Protein AF-Q6LGK5-F1 (afdb_monomer_lite)

Sequence (148 aa):
MKEAIFMAIIPTPSSMVLDALESAFTSPARNLTKSHGKKHKYVPDFLIEFDTGEFVLYEVKSDVEASSAHFKREFEAKRSAAEQLGITLELIEELHIRIKPLLKNLKLIHRYASRNNLSDTQQLMLSIVSRFGSQNVESLISKTGISK

Structure (mmCIF, N/CA/C/O backbone):
data_AF-Q6LGK5-F1
#
_entry.id   AF-Q6LGK5-F1
#
loop_
_atom_site.group_PDB
_atom_site.id
_atom_site.type_symbol
_atom_site.label_atom_id
_atom_site.label_alt_id
_atom_site.label_comp_id
_atom_site.label_asym_id
_atom_site.label_entity_id
_atom_site.label_seq_id
_atom_site.pdbx_PDB_ins_code
_atom_site.Cartn_x
_atom_site.Cartn_y
_atom_site.Cartn_z
_atom_site.occupancy
_atom_site.B_iso_or_equiv
_atom_site.auth_seq_id
_atom_site.auth_comp_id
_atom_site.auth_asym_id
_atom_site.auth_atom_id
_atom_site.pdbx_PDB_model_num
ATOM 1 N N . MET A 1 1 ? -14.526 -7.211 -9.397 1.00 58.41 1 MET A N 1
ATOM 2 C CA . MET A 1 1 ? -13.497 -6.314 -8.831 1.00 58.41 1 MET A CA 1
ATOM 3 C C . MET A 1 1 ? -12.303 -7.215 -8.566 1.00 58.41 1 MET A C 1
ATOM 5 O O . MET A 1 1 ? -12.564 -8.328 -8.134 1.00 58.41 1 MET A O 1
ATOM 9 N N . LYS A 1 2 ? -11.079 -6.838 -8.957 1.00 76.81 2 LYS A N 1
ATOM 10 C CA . LYS A 1 2 ? -9.891 -7.660 -8.668 1.00 76.81 2 LYS A CA 1
ATOM 11 C C . LYS A 1 2 ? -9.551 -7.466 -7.199 1.00 76.81 2 LYS A C 1
ATOM 13 O O . LYS A 1 2 ? -9.440 -6.317 -6.775 1.00 76.81 2 LYS A O 1
ATOM 18 N N . GLU A 1 3 ? -9.402 -8.548 -6.453 1.00 73.12 3 GLU A N 1
ATOM 19 C CA . GLU A 1 3 ? -9.080 -8.479 -5.029 1.00 73.12 3 GLU A CA 1
ATOM 20 C C . GLU A 1 3 ? -7.655 -8.977 -4.804 1.00 73.12 3 GLU A C 1
ATOM 22 O O . GLU A 1 3 ? -7.241 -10.001 -5.351 1.00 73.12 3 GLU A O 1
ATOM 27 N N . ALA A 1 4 ? -6.878 -8.234 -4.017 1.00 74.12 4 ALA A N 1
ATOM 28 C CA . ALA A 1 4 ? -5.527 -8.645 -3.662 1.00 74.12 4 ALA A CA 1
ATOM 29 C C . ALA A 1 4 ? -5.602 -9.824 -2.683 1.00 74.12 4 ALA A C 1
ATOM 31 O O . ALA A 1 4 ? -6.133 -9.685 -1.580 1.00 74.12 4 ALA A O 1
ATOM 32 N N . ILE A 1 5 ? -5.054 -10.974 -3.074 1.00 70.06 5 ILE A N 1
ATOM 33 C CA . ILE A 1 5 ? -5.032 -12.186 -2.237 1.00 70.06 5 ILE A CA 1
ATOM 34 C C . ILE A 1 5 ? -3.700 -12.355 -1.510 1.00 70.06 5 ILE A C 1
ATOM 36 O O . ILE A 1 5 ? -3.643 -12.998 -0.462 1.00 70.06 5 ILE A O 1
ATOM 40 N N . PHE A 1 6 ? -2.637 -11.733 -2.025 1.00 70.50 6 PHE A N 1
ATOM 41 C CA . PHE A 1 6 ? -1.325 -11.730 -1.401 1.00 70.50 6 PHE A CA 1
ATOM 42 C C . PHE A 1 6 ? -0.594 -10.415 -1.680 1.00 70.50 6 PHE A C 1
ATOM 44 O O . PHE A 1 6 ? -0.503 -9.966 -2.821 1.00 70.50 6 PHE A O 1
ATOM 51 N N . MET A 1 7 ? -0.059 -9.804 -0.623 1.00 70.69 7 MET A N 1
ATOM 52 C CA . MET A 1 7 ? 0.777 -8.608 -0.702 1.00 70.69 7 MET A CA 1
ATOM 53 C C . MET A 1 7 ? 2.039 -8.841 0.121 1.00 70.69 7 MET A C 1
ATOM 55 O O . MET A 1 7 ? 1.976 -8.949 1.348 1.00 70.69 7 MET A O 1
ATOM 59 N N . ALA A 1 8 ? 3.186 -8.895 -0.550 1.00 65.25 8 ALA A N 1
ATOM 60 C CA . ALA A 1 8 ? 4.482 -8.952 0.110 1.00 65.25 8 ALA A CA 1
ATOM 61 C C . ALA A 1 8 ? 5.163 -7.583 0.043 1.00 65.25 8 ALA A C 1
ATOM 63 O O . ALA A 1 8 ? 5.447 -7.077 -1.042 1.00 65.25 8 ALA A O 1
ATOM 64 N N . ILE A 1 9 ? 5.482 -7.023 1.216 1.00 58.16 9 ILE A N 1
ATOM 65 C CA . ILE A 1 9 ? 6.615 -6.102 1.359 1.00 58.16 9 ILE A CA 1
ATOM 66 C C . ILE A 1 9 ? 7.820 -7.005 1.147 1.00 58.16 9 ILE A C 1
ATOM 68 O O . ILE A 1 9 ? 8.066 -7.859 1.990 1.00 58.16 9 ILE A O 1
ATOM 72 N N . ILE A 1 10 ? 8.463 -6.966 -0.013 1.00 46.97 10 ILE A N 1
ATOM 73 C CA . ILE A 1 10 ? 9.380 -8.038 -0.416 1.00 46.97 10 ILE A CA 1
ATOM 74 C C . ILE A 1 10 ? 10.672 -7.963 0.416 1.00 46.97 10 ILE A C 1
ATOM 76 O O . ILE A 1 10 ? 11.351 -6.938 0.382 1.00 46.97 10 ILE A O 1
ATOM 80 N N . PRO A 1 11 ? 11.110 -9.079 1.040 1.00 39.03 11 PRO A N 1
ATOM 81 C CA . PRO A 1 11 ? 12.533 -9.401 1.000 1.00 39.03 11 PRO A CA 1
ATOM 82 C C . PRO A 1 11 ? 12.826 -10.606 0.101 1.00 39.03 11 PRO A C 1
ATOM 84 O O . PRO A 1 11 ? 13.962 -10.734 -0.336 1.00 39.03 11 PRO A O 1
ATOM 87 N N . THR A 1 12 ? 11.844 -11.451 -0.246 1.00 41.28 12 THR A N 1
ATOM 88 C CA . THR A 1 12 ? 12.044 -12.596 -1.162 1.00 41.28 12 THR A CA 1
ATOM 89 C C . THR A 1 12 ? 10.723 -13.124 -1.759 1.00 41.28 12 THR A C 1
ATOM 91 O O . THR A 1 12 ? 9.915 -13.675 -1.011 1.00 41.28 12 THR A O 1
ATOM 94 N N . PRO A 1 13 ? 10.504 -13.023 -3.086 1.00 49.50 13 PRO A N 1
ATOM 95 C CA . PRO A 1 13 ? 9.512 -13.794 -3.844 1.00 49.50 13 PRO A CA 1
ATOM 96 C C . PRO A 1 13 ? 9.983 -15.245 -4.075 1.00 49.50 13 PRO A C 1
ATOM 98 O O . PRO A 1 13 ? 11.150 -15.565 -3.845 1.00 49.50 13 PRO A O 1
ATOM 101 N N . SER A 1 14 ? 9.097 -16.112 -4.584 1.00 55.03 14 SER A N 1
ATOM 102 C CA . SER A 1 14 ? 9.453 -17.441 -5.122 1.00 55.03 14 SER A CA 1
ATOM 103 C C . SER A 1 14 ? 10.655 -17.355 -6.079 1.00 55.03 14 SER A C 1
ATOM 105 O O . SER A 1 14 ? 10.732 -16.421 -6.881 1.00 55.03 14 SER A O 1
ATOM 107 N N . SER A 1 15 ? 11.580 -18.325 -6.018 1.00 54.88 15 SER A N 1
ATOM 108 C CA . SER A 1 15 ? 12.850 -18.279 -6.763 1.00 54.88 15 SER A CA 1
ATOM 109 C C . SER A 1 15 ? 12.649 -18.104 -8.270 1.00 54.88 15 SER A C 1
ATOM 111 O O . SER A 1 15 ? 13.366 -17.329 -8.884 1.00 54.88 15 SER A O 1
ATOM 113 N N . MET A 1 16 ? 11.616 -18.720 -8.856 1.00 52.44 16 MET A N 1
ATOM 114 C CA . MET A 1 16 ? 11.345 -18.617 -10.297 1.00 52.44 16 MET A CA 1
ATOM 115 C C . MET A 1 16 ? 10.918 -17.207 -10.729 1.00 52.44 16 MET A C 1
ATOM 117 O O . MET A 1 16 ? 11.330 -16.732 -11.784 1.00 52.44 16 MET A O 1
ATOM 121 N N . VAL A 1 17 ? 10.110 -16.524 -9.910 1.00 58.81 17 VAL A N 1
ATOM 122 C CA . VAL A 1 17 ? 9.680 -15.143 -10.181 1.00 58.81 17 VAL A CA 1
ATOM 123 C C . VAL A 1 17 ? 10.853 -14.191 -9.967 1.00 58.81 17 VAL A C 1
ATOM 125 O O . VAL A 1 17 ? 11.060 -13.279 -10.762 1.00 58.81 17 VAL A O 1
ATOM 128 N N . LEU A 1 18 ? 11.661 -14.430 -8.932 1.00 57.94 18 LEU A N 1
ATOM 129 C CA . LEU A 1 18 ? 12.839 -13.619 -8.651 1.00 57.94 18 LEU A CA 1
ATOM 130 C C . LEU A 1 18 ? 13.889 -13.735 -9.763 1.00 57.94 18 LEU A C 1
ATOM 132 O O . LEU A 1 18 ? 14.409 -12.709 -10.183 1.00 57.94 18 LEU A O 1
ATOM 136 N N . ASP A 1 19 ? 14.141 -14.939 -10.279 1.00 61.09 19 ASP A N 1
ATOM 137 C CA . ASP A 1 19 ? 15.090 -15.181 -11.371 1.00 61.09 19 ASP A CA 1
ATOM 138 C C . ASP A 1 19 ? 14.614 -14.552 -12.689 1.00 61.09 19 ASP A C 1
ATOM 140 O O . ASP A 1 19 ? 15.408 -13.962 -13.427 1.00 61.09 19 ASP A O 1
ATOM 144 N N . ALA A 1 20 ? 13.309 -14.626 -12.977 1.00 62.81 20 ALA A N 1
ATOM 145 C CA . ALA A 1 20 ? 12.714 -14.000 -14.155 1.00 62.81 20 ALA A CA 1
ATOM 146 C C . ALA A 1 20 ? 12.804 -12.469 -14.085 1.00 62.81 20 ALA A C 1
ATOM 148 O O . ALA A 1 20 ? 13.288 -11.837 -15.028 1.00 62.81 20 ALA A O 1
ATOM 149 N N . LEU A 1 21 ? 12.410 -11.879 -12.950 1.00 62.53 21 LEU A N 1
ATOM 150 C CA . LEU A 1 21 ? 12.542 -10.443 -12.707 1.00 62.53 21 LEU A CA 1
ATOM 151 C C . LEU A 1 21 ? 14.016 -10.026 -12.790 1.00 62.53 21 LEU A C 1
ATOM 153 O O . LEU A 1 21 ? 14.360 -9.104 -13.527 1.00 62.53 21 LEU A O 1
ATOM 157 N N . GLU A 1 22 ? 14.911 -10.736 -12.105 1.00 62.88 22 GLU A N 1
ATOM 158 C CA . GLU A 1 22 ? 16.344 -10.446 -12.109 1.00 62.88 22 GLU A CA 1
ATOM 159 C C . GLU A 1 22 ? 16.919 -10.489 -13.530 1.00 62.88 22 GLU A C 1
ATOM 161 O O . GLU A 1 22 ? 17.611 -9.555 -13.934 1.00 62.88 22 GLU A O 1
ATOM 166 N N . SER A 1 23 ? 16.558 -11.486 -14.338 1.00 62.16 23 SER A N 1
ATOM 167 C CA . SER A 1 23 ? 16.962 -11.581 -15.744 1.00 62.16 23 SER A CA 1
ATOM 168 C C . SER A 1 23 ? 16.459 -10.403 -16.593 1.00 62.16 23 SER A C 1
ATOM 170 O O . SER A 1 23 ? 17.250 -9.764 -17.298 1.00 62.16 23 SER A O 1
ATOM 172 N N . ALA A 1 24 ? 15.178 -10.033 -16.490 1.00 61.12 24 ALA A N 1
ATOM 173 C CA . ALA A 1 24 ? 14.611 -8.952 -17.302 1.00 61.12 24 ALA A CA 1
ATOM 174 C C . ALA A 1 24 ? 15.173 -7.575 -16.958 1.00 61.12 24 ALA A C 1
ATOM 176 O O . ALA A 1 24 ? 15.491 -6.784 -17.852 1.00 61.12 24 ALA A O 1
ATOM 177 N N . PHE A 1 25 ? 15.388 -7.294 -15.673 1.00 60.53 25 PHE A N 1
ATOM 178 C CA . PHE A 1 25 ? 15.996 -6.031 -15.259 1.00 60.53 25 PHE A CA 1
ATOM 179 C C . PHE A 1 25 ? 17.514 -5.987 -15.519 1.00 60.53 25 PHE A C 1
ATOM 181 O O . PHE A 1 25 ? 18.113 -4.910 -15.467 1.00 60.53 25 PHE A O 1
ATOM 188 N N . THR A 1 26 ? 18.144 -7.113 -15.890 1.00 56.38 26 THR A N 1
ATOM 189 C CA . THR A 1 26 ? 19.587 -7.206 -16.175 1.00 56.38 26 THR A CA 1
ATOM 190 C C . THR A 1 26 ? 19.986 -6.729 -17.584 1.00 56.38 26 THR A C 1
ATOM 192 O O . THR A 1 26 ? 21.156 -6.388 -17.781 1.00 56.38 26 THR A O 1
ATOM 195 N N . SER A 1 27 ? 19.079 -6.612 -18.565 1.00 53.38 27 SER A N 1
ATOM 196 C CA . SER A 1 27 ? 19.464 -6.308 -19.965 1.00 53.38 27 SER A CA 1
ATOM 197 C C . SER A 1 27 ? 19.157 -4.864 -20.437 1.00 53.38 27 SER A C 1
ATOM 199 O O . SER A 1 27 ? 20.124 -4.124 -20.657 1.00 53.38 27 SER A O 1
ATOM 201 N N . PRO A 1 28 ? 17.899 -4.380 -20.552 1.00 48.38 28 PRO A N 1
ATOM 202 C CA . PRO A 1 28 ? 17.619 -3.007 -21.008 1.00 48.38 28 PRO A CA 1
ATOM 203 C C . PRO A 1 28 ? 17.662 -1.972 -19.868 1.00 48.38 28 PRO A C 1
ATOM 205 O O . PRO A 1 28 ? 18.341 -0.952 -19.989 1.00 48.38 28 PRO A O 1
ATOM 208 N N . ALA A 1 29 ? 17.022 -2.260 -18.726 1.00 49.22 29 ALA A 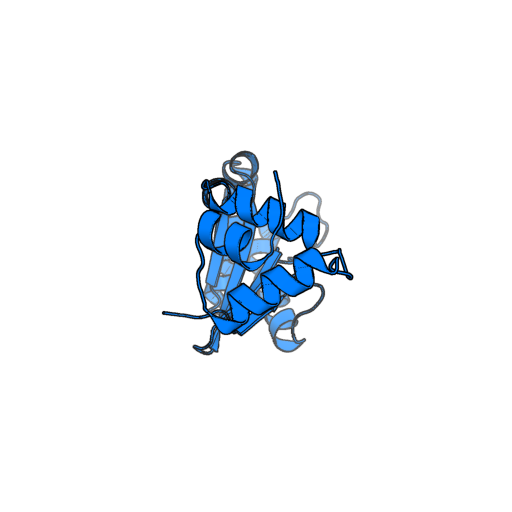N 1
ATOM 209 C CA . ALA A 1 29 ? 16.972 -1.361 -17.565 1.00 49.22 29 ALA A CA 1
ATOM 210 C C . ALA A 1 29 ? 18.357 -1.125 -16.932 1.00 49.22 29 ALA A C 1
ATOM 212 O O . ALA A 1 29 ? 18.697 0.003 -16.573 1.00 49.22 29 ALA A O 1
ATOM 213 N N . ARG A 1 30 ? 19.213 -2.160 -16.899 1.00 49.56 30 ARG A N 1
ATOM 214 C CA . ARG A 1 30 ? 20.600 -2.073 -16.408 1.00 49.56 30 ARG A CA 1
ATOM 215 C C . ARG A 1 30 ? 21.475 -1.075 -17.170 1.00 49.56 30 ARG A C 1
ATOM 217 O O . ARG A 1 30 ? 22.397 -0.508 -16.592 1.00 49.56 30 ARG A O 1
ATOM 224 N N . ASN A 1 31 ? 21.247 -0.879 -18.471 1.00 46.22 31 ASN A N 1
ATOM 225 C CA . ASN A 1 31 ? 22.050 0.070 -19.252 1.00 46.22 31 ASN A CA 1
ATOM 226 C C . ASN A 1 31 ? 21.705 1.531 -18.930 1.00 46.22 31 ASN A C 1
ATOM 228 O O . ASN A 1 31 ? 22.564 2.392 -19.113 1.00 46.22 31 ASN A O 1
ATOM 232 N N . LEU A 1 32 ? 20.507 1.791 -18.396 1.00 49.03 32 LEU A N 1
ATOM 233 C CA . LEU A 1 32 ? 20.069 3.113 -17.946 1.00 49.03 32 LEU A CA 1
ATOM 234 C C . LEU A 1 32 ? 20.390 3.373 -16.464 1.00 49.03 32 LEU A C 1
ATOM 236 O O . LEU A 1 32 ? 20.591 4.523 -16.091 1.00 49.03 32 LEU A O 1
ATOM 240 N N . THR A 1 33 ? 20.554 2.325 -15.648 1.00 45.34 33 THR A N 1
ATOM 241 C CA . THR A 1 33 ? 21.003 2.412 -14.242 1.00 45.34 33 THR A CA 1
ATOM 242 C C . THR A 1 33 ? 22.524 2.363 -14.059 1.00 45.34 33 THR A C 1
ATOM 244 O O . THR A 1 33 ? 23.006 2.174 -12.943 1.00 45.34 33 THR A O 1
ATOM 247 N N . LYS A 1 34 ? 23.327 2.563 -15.118 1.00 45.28 34 LYS A N 1
ATOM 248 C CA . LYS A 1 34 ? 24.790 2.730 -14.996 1.00 45.28 34 LYS A CA 1
ATOM 249 C C . LYS A 1 34 ? 25.152 4.097 -14.404 1.00 45.28 34 LYS A C 1
ATOM 251 O O . LYS A 1 34 ? 25.872 4.883 -15.011 1.00 45.28 34 LYS A O 1
ATOM 256 N N . SER A 1 35 ? 24.734 4.359 -13.178 1.00 42.50 35 SER A N 1
ATOM 257 C CA . SER A 1 35 ? 25.434 5.272 -12.287 1.00 42.50 35 SER A CA 1
ATOM 258 C C . SER A 1 35 ? 26.631 4.502 -11.700 1.00 42.50 35 SER A C 1
ATOM 260 O O . SER A 1 35 ? 26.491 3.567 -10.920 1.00 42.50 35 SER A O 1
ATOM 262 N N . HIS A 1 36 ? 27.847 4.841 -12.139 1.00 41.78 36 HIS A N 1
ATOM 263 C CA . HIS A 1 36 ? 29.120 4.356 -11.568 1.00 41.78 36 HIS A CA 1
ATOM 264 C C . HIS A 1 36 ? 29.496 2.861 -11.704 1.00 41.78 36 HIS A C 1
ATOM 266 O O . HIS A 1 36 ? 30.347 2.372 -10.962 1.00 41.78 36 HIS A O 1
ATOM 272 N N . GLY A 1 37 ? 28.958 2.121 -12.678 1.00 44.53 37 GLY A N 1
ATOM 273 C CA . GLY A 1 37 ? 29.514 0.807 -13.057 1.00 44.53 37 GLY A CA 1
ATOM 274 C C . GLY A 1 37 ? 29.309 -0.333 -12.046 1.00 44.53 37 GLY A C 1
ATOM 275 O O . GLY A 1 37 ? 29.903 -1.399 -12.212 1.00 44.53 37 GLY A O 1
ATOM 276 N N . LYS A 1 38 ? 28.453 -0.153 -11.031 1.00 46.81 38 LYS A N 1
ATOM 277 C CA . LYS A 1 38 ? 28.067 -1.212 -10.085 1.00 46.81 38 LYS A CA 1
ATOM 278 C C . LYS A 1 38 ? 26.727 -1.835 -10.480 1.00 46.81 38 LYS A C 1
ATOM 280 O O . LYS A 1 38 ? 25.814 -1.150 -10.929 1.00 46.81 38 LYS A O 1
ATOM 285 N N . LYS A 1 39 ? 26.626 -3.161 -10.345 1.00 54.69 39 LYS A N 1
ATOM 286 C CA . LYS A 1 39 ? 25.389 -3.916 -10.589 1.00 54.69 39 LYS A CA 1
ATOM 287 C C . LYS A 1 39 ? 24.472 -3.745 -9.374 1.00 54.69 39 LYS A C 1
ATOM 289 O O . LYS A 1 39 ? 24.851 -4.170 -8.287 1.00 54.69 39 LYS A O 1
ATOM 294 N N . HIS A 1 40 ? 23.297 -3.150 -9.554 1.00 54.75 40 HIS A N 1
ATOM 295 C CA . HIS A 1 40 ? 22.271 -3.069 -8.513 1.00 54.75 40 HIS A CA 1
ATOM 296 C C . HIS A 1 40 ? 21.123 -4.028 -8.842 1.00 54.75 40 HIS A C 1
ATOM 298 O O . HIS A 1 40 ? 20.622 -4.025 -9.966 1.00 54.75 40 HIS A O 1
ATOM 304 N N . LYS A 1 41 ? 20.729 -4.858 -7.867 1.00 66.44 41 LYS A N 1
ATOM 305 C CA . LYS A 1 41 ? 19.531 -5.702 -7.951 1.00 66.44 41 LYS A CA 1
ATOM 306 C C . LYS A 1 41 ? 18.299 -4.804 -7.852 1.00 66.44 41 LYS A C 1
ATOM 308 O O . LYS A 1 41 ? 18.230 -3.977 -6.944 1.00 66.44 41 LYS A O 1
ATOM 313 N N . TYR A 1 42 ? 17.355 -4.952 -8.779 1.00 74.62 42 TYR A N 1
ATOM 314 C CA . TYR A 1 42 ? 16.064 -4.277 -8.674 1.00 74.62 42 TYR A CA 1
ATOM 315 C C . TYR A 1 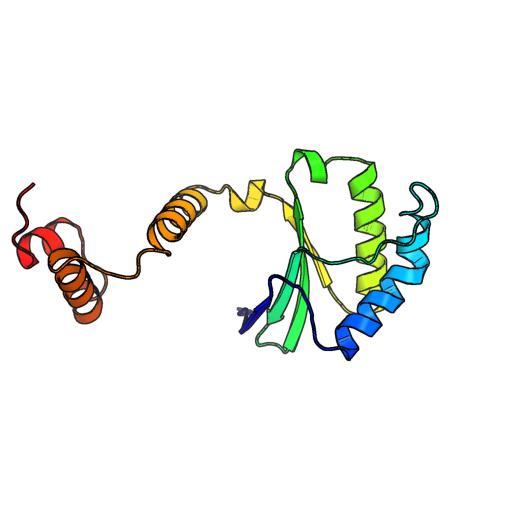42 ? 15.177 -5.014 -7.668 1.00 74.62 42 TYR A C 1
ATOM 317 O O . TYR A 1 42 ? 15.035 -6.234 -7.748 1.00 74.62 42 TYR A O 1
ATOM 325 N N . VAL A 1 43 ? 14.600 -4.268 -6.729 1.00 77.56 43 VAL A N 1
ATOM 326 C CA . VAL A 1 43 ? 13.618 -4.754 -5.758 1.00 77.56 43 VAL A CA 1
ATOM 327 C C . VAL A 1 43 ? 12.458 -3.756 -5.780 1.00 77.56 43 VAL A C 1
ATOM 329 O O . VAL A 1 43 ? 12.698 -2.593 -5.457 1.00 77.56 43 VAL A O 1
ATOM 332 N N . PRO A 1 44 ? 11.251 -4.158 -6.214 1.00 84.38 44 PRO A N 1
ATOM 333 C CA . PRO A 1 44 ? 10.074 -3.301 -6.136 1.00 84.38 44 PRO A CA 1
ATOM 334 C C . PRO A 1 44 ? 9.605 -3.178 -4.683 1.00 84.38 44 PRO A C 1
ATOM 336 O O . PRO A 1 44 ? 9.885 -4.055 -3.862 1.00 84.38 44 PRO A O 1
ATOM 339 N N . ASP A 1 45 ? 8.852 -2.122 -4.376 1.00 85.06 45 ASP A N 1
ATOM 340 C CA . ASP A 1 45 ? 8.322 -1.907 -3.024 1.00 85.06 45 ASP A CA 1
ATOM 341 C C . ASP A 1 45 ? 7.289 -2.984 -2.656 1.00 85.06 45 ASP A C 1
ATOM 343 O O . ASP A 1 45 ? 7.293 -3.500 -1.533 1.00 85.06 45 ASP A O 1
ATOM 347 N N . PHE A 1 46 ? 6.443 -3.371 -3.621 1.00 86.50 46 PHE A N 1
ATOM 348 C CA . PHE A 1 46 ? 5.468 -4.446 -3.447 1.00 86.50 46 PHE A CA 1
ATOM 349 C C . PHE A 1 46 ? 5.351 -5.343 -4.679 1.00 86.50 46 PHE A C 1
ATOM 351 O O . PHE A 1 46 ? 5.418 -4.889 -5.823 1.00 86.50 46 PHE A O 1
ATOM 358 N N . LEU A 1 47 ? 5.092 -6.622 -4.413 1.00 87.19 47 LEU A N 1
ATOM 359 C CA . LEU A 1 47 ? 4.551 -7.586 -5.367 1.00 87.19 47 LEU A CA 1
ATOM 360 C C . LEU A 1 47 ? 3.166 -7.990 -4.867 1.00 87.19 47 LEU A C 1
ATOM 362 O O . LEU A 1 47 ? 3.029 -8.434 -3.721 1.00 87.19 47 LEU A O 1
ATOM 366 N N . ILE A 1 48 ? 2.163 -7.821 -5.725 1.00 86.00 48 ILE A N 1
ATOM 367 C CA . ILE A 1 48 ? 0.775 -8.169 -5.433 1.00 86.00 48 ILE A CA 1
ATOM 368 C C . ILE A 1 48 ? 0.325 -9.267 -6.384 1.00 86.00 48 ILE A C 1
ATOM 370 O O . ILE A 1 48 ? 0.500 -9.154 -7.597 1.00 86.00 48 ILE A O 1
ATOM 374 N N . GLU A 1 49 ? -0.268 -10.307 -5.810 1.00 85.75 49 GLU A N 1
ATOM 375 C CA . GLU A 1 49 ? -1.019 -11.325 -6.536 1.00 85.75 49 GLU A CA 1
ATOM 376 C C . GLU A 1 49 ? -2.513 -11.065 -6.337 1.00 85.75 49 GLU A C 1
ATOM 378 O O . GLU A 1 49 ? -2.992 -10.906 -5.204 1.00 85.75 49 GLU A O 1
ATOM 383 N N . PHE A 1 50 ? -3.244 -11.003 -7.444 1.00 85.75 50 PHE A N 1
ATOM 384 C CA . PHE A 1 50 ? -4.696 -10.872 -7.446 1.00 85.75 50 PHE A CA 1
ATOM 385 C C . PHE A 1 50 ? -5.372 -12.240 -7.509 1.00 85.75 50 PHE A C 1
ATOM 387 O O . PHE A 1 50 ? -4.804 -13.210 -8.006 1.00 85.75 50 PHE A O 1
ATOM 394 N N . ASP A 1 51 ? -6.621 -12.307 -7.057 1.00 82.81 51 ASP A N 1
ATOM 395 C CA . ASP A 1 51 ? -7.491 -13.487 -7.165 1.00 82.81 51 ASP A CA 1
ATOM 396 C C . ASP A 1 51 ? -7.651 -14.019 -8.599 1.00 82.81 51 ASP A C 1
ATOM 398 O O . ASP A 1 51 ? -7.941 -15.197 -8.806 1.00 82.81 51 ASP A O 1
ATOM 402 N N . THR A 1 52 ? -7.408 -13.170 -9.596 1.00 85.50 52 THR A N 1
ATOM 403 C CA . THR A 1 52 ? -7.359 -13.541 -11.014 1.00 85.50 52 THR A CA 1
ATOM 404 C C . THR A 1 52 ? -6.089 -14.301 -11.421 1.00 85.50 52 THR A C 1
ATOM 406 O O . THR A 1 52 ? -5.991 -14.720 -12.572 1.00 85.50 52 THR A O 1
ATOM 409 N N . GLY A 1 53 ? -5.109 -14.460 -10.525 1.00 79.25 53 GLY A N 1
ATOM 410 C CA . GLY A 1 53 ? -3.788 -15.040 -10.806 1.00 79.25 53 GLY A CA 1
ATOM 411 C C . GLY A 1 53 ? -2.811 -14.073 -11.485 1.00 79.25 53 GLY A C 1
ATOM 412 O O . GLY A 1 53 ? -1.759 -14.486 -11.969 1.00 79.25 53 GLY A O 1
ATOM 413 N N . GLU A 1 54 ? -3.160 -12.787 -11.560 1.00 83.81 54 GLU A N 1
ATOM 414 C CA . GLU A 1 54 ? -2.286 -11.754 -12.115 1.00 83.81 54 GLU A CA 1
ATOM 415 C C . GLU A 1 54 ? -1.280 -11.263 -11.072 1.00 83.81 54 GLU A C 1
ATOM 417 O O . GLU A 1 54 ? -1.626 -11.082 -9.902 1.00 83.81 54 GLU A O 1
ATOM 422 N N . PHE A 1 55 ? -0.062 -10.963 -11.526 1.00 84.38 55 PHE A N 1
ATOM 423 C CA . PHE A 1 55 ? 0.978 -10.346 -10.710 1.00 84.38 55 PHE A CA 1
ATOM 424 C C . PHE A 1 55 ? 1.230 -8.906 -11.146 1.00 84.38 55 PHE A C 1
ATOM 426 O O . PHE A 1 55 ? 1.483 -8.638 -12.324 1.00 84.38 55 PHE A O 1
ATOM 433 N N . VAL A 1 56 ? 1.226 -7.990 -10.179 1.00 89.56 56 VAL A N 1
ATOM 434 C CA . VAL A 1 56 ? 1.555 -6.578 -10.397 1.00 89.56 56 VAL A CA 1
ATOM 435 C C . VAL A 1 56 ? 2.657 -6.151 -9.438 1.00 89.56 56 VAL A C 1
ATOM 437 O O . VAL A 1 56 ? 2.619 -6.427 -8.237 1.00 89.56 56 VAL A O 1
ATOM 440 N N . LEU A 1 57 ? 3.657 -5.472 -9.990 1.00 89.56 57 LEU A N 1
ATOM 441 C CA . LEU A 1 57 ? 4.711 -4.807 -9.243 1.00 89.56 57 LEU A CA 1
ATOM 442 C C . LEU A 1 57 ? 4.299 -3.364 -8.986 1.00 89.56 57 LEU A C 1
ATOM 444 O O . LEU A 1 57 ? 3.874 -2.666 -9.908 1.00 89.56 57 LEU A O 1
ATOM 448 N N . TYR A 1 58 ? 4.497 -2.902 -7.758 1.00 91.88 58 TYR A N 1
ATOM 449 C CA . TYR A 1 58 ? 4.254 -1.516 -7.388 1.00 91.88 58 TYR A CA 1
ATOM 450 C C . TYR A 1 58 ? 5.537 -0.848 -6.909 1.00 91.88 58 TYR A C 1
ATOM 452 O O . TYR A 1 58 ? 6.256 -1.378 -6.060 1.00 91.88 58 TYR A O 1
ATOM 460 N N . GLU A 1 59 ? 5.778 0.348 -7.434 1.00 91.06 59 GLU A N 1
ATOM 461 C CA . GLU A 1 59 ? 6.785 1.284 -6.945 1.00 91.06 59 GLU A CA 1
ATOM 462 C C . GLU A 1 59 ? 6.063 2.478 -6.317 1.00 91.06 59 GLU A C 1
ATOM 464 O O . GLU A 1 59 ? 5.212 3.098 -6.956 1.00 91.06 59 GLU A O 1
ATOM 469 N N . VAL A 1 60 ? 6.398 2.823 -5.079 1.00 91.69 60 VAL A N 1
ATOM 470 C CA . VAL A 1 60 ? 5.848 3.978 -4.372 1.00 91.69 60 VAL A CA 1
ATOM 471 C C . VAL A 1 60 ? 6.892 5.083 -4.338 1.00 91.69 60 VAL A C 1
ATOM 473 O O . VAL A 1 60 ? 8.053 4.864 -3.979 1.00 91.69 60 VAL A O 1
ATOM 476 N N . LYS A 1 61 ? 6.491 6.295 -4.724 1.00 91.31 61 LYS A N 1
ATOM 477 C CA . LYS A 1 61 ? 7.368 7.472 -4.699 1.00 91.31 61 LYS A CA 1
ATOM 478 C C . LYS A 1 61 ? 6.623 8.719 -4.264 1.00 91.31 61 LYS A C 1
ATOM 480 O O . LYS A 1 61 ? 5.427 8.868 -4.523 1.00 91.31 61 LYS A O 1
ATOM 485 N N . SER A 1 62 ? 7.347 9.644 -3.639 1.00 91.19 62 SER A N 1
ATOM 486 C CA . SER A 1 62 ? 6.844 11.006 -3.473 1.00 91.19 62 SER A CA 1
ATOM 487 C C . SER A 1 62 ? 6.659 11.682 -4.838 1.00 91.19 62 SER A C 1
ATOM 489 O O . SER A 1 62 ? 7.304 11.316 -5.823 1.00 91.19 62 SER A O 1
ATOM 491 N N . ASP A 1 63 ? 5.803 12.698 -4.900 1.00 88.06 63 ASP A N 1
ATOM 492 C CA . ASP A 1 63 ? 5.605 13.539 -6.087 1.00 88.06 63 ASP A CA 1
ATOM 493 C C . ASP A 1 63 ? 6.918 14.207 -6.535 1.00 88.06 63 ASP A C 1
ATOM 495 O O . ASP A 1 63 ? 7.230 14.286 -7.727 1.00 88.06 63 ASP A O 1
ATOM 499 N N . VAL A 1 64 ? 7.745 14.614 -5.569 1.00 89.75 64 VAL A N 1
ATOM 500 C CA . VAL A 1 64 ? 9.069 15.193 -5.820 1.00 89.75 64 VAL A CA 1
ATOM 501 C C . VAL A 1 64 ? 9.981 14.189 -6.531 1.00 89.75 64 VAL A C 1
ATOM 503 O O . VAL A 1 64 ? 10.565 14.517 -7.564 1.00 89.75 64 VAL A O 1
ATOM 506 N N . GLU A 1 65 ? 10.077 12.954 -6.037 1.00 89.31 65 GLU A N 1
ATOM 507 C CA . GLU A 1 65 ? 10.922 11.916 -6.644 1.00 89.31 65 GLU A CA 1
ATOM 508 C C . GLU A 1 65 ? 10.390 11.461 -8.007 1.00 89.31 65 GLU A C 1
ATOM 510 O O . GLU A 1 65 ? 11.161 11.383 -8.972 1.00 89.31 65 GLU A O 1
ATOM 515 N N . ALA A 1 66 ? 9.075 11.234 -8.102 1.00 90.62 66 ALA A N 1
ATOM 516 C CA . ALA A 1 66 ? 8.387 10.806 -9.318 1.00 90.62 66 ALA A CA 1
ATOM 517 C C . ALA A 1 66 ? 8.521 11.830 -10.457 1.00 90.62 66 ALA A C 1
ATOM 519 O O . ALA A 1 66 ? 8.616 11.472 -11.635 1.00 90.62 66 ALA A O 1
ATOM 520 N N . SER A 1 67 ? 8.577 13.121 -10.121 1.00 90.06 67 SER A N 1
ATOM 521 C CA . SER A 1 67 ? 8.721 14.192 -11.109 1.00 90.06 67 SER A CA 1
ATOM 522 C C . SER A 1 67 ? 10.122 14.281 -11.729 1.00 90.06 67 SER A C 1
ATOM 524 O O . SER A 1 67 ? 10.256 14.831 -12.832 1.00 90.06 67 SER A O 1
ATOM 526 N N . SER A 1 68 ? 11.146 13.716 -11.077 1.00 93.62 68 SER A N 1
ATOM 527 C CA . SER A 1 68 ? 12.542 13.858 -11.493 1.00 93.62 68 SER A CA 1
ATOM 528 C C . SER A 1 68 ? 12.834 13.167 -12.833 1.00 93.62 68 SER A C 1
ATOM 530 O O . SER A 1 68 ? 12.409 12.043 -13.106 1.00 93.62 68 SER A O 1
ATOM 532 N N . ALA A 1 69 ? 13.602 13.837 -13.700 1.00 89.69 69 ALA A N 1
ATOM 533 C CA . ALA A 1 69 ? 13.930 13.315 -15.031 1.00 89.69 69 ALA A CA 1
ATOM 534 C C . ALA A 1 69 ? 14.753 12.015 -14.975 1.00 89.69 69 ALA A C 1
ATOM 536 O O . ALA A 1 69 ? 14.604 11.150 -15.838 1.00 89.69 69 ALA A O 1
ATOM 537 N N . HIS A 1 70 ? 15.604 11.882 -13.953 1.00 85.25 70 HIS A N 1
ATOM 538 C CA . HIS A 1 70 ? 16.367 10.664 -13.698 1.00 85.25 70 HIS A CA 1
ATOM 539 C C . HIS A 1 70 ? 15.430 9.492 -13.392 1.00 85.25 70 HIS A C 1
ATOM 541 O O . HIS A 1 70 ? 15.487 8.473 -14.078 1.00 85.25 70 HIS A O 1
ATOM 547 N N . PHE A 1 71 ? 14.525 9.667 -12.421 1.00 88.44 71 PHE A N 1
ATOM 548 C CA . PHE A 1 71 ? 13.564 8.634 -12.050 1.00 88.44 71 PHE A CA 1
ATOM 549 C C . PHE A 1 71 ? 12.685 8.228 -13.231 1.00 88.44 71 PHE A C 1
ATOM 551 O O . PHE A 1 71 ? 12.573 7.042 -13.505 1.00 88.44 71 PHE A O 1
ATOM 558 N N . LYS A 1 72 ? 12.122 9.184 -13.981 1.00 90.12 72 LYS A N 1
ATOM 559 C CA . LYS A 1 72 ? 11.252 8.881 -15.132 1.00 90.12 72 LYS A CA 1
ATOM 560 C C . LYS A 1 72 ? 11.937 7.994 -16.169 1.00 90.12 72 LYS A C 1
ATOM 562 O O . LYS A 1 72 ? 11.337 7.035 -16.639 1.00 90.12 72 LYS A O 1
ATOM 567 N N . ARG A 1 73 ? 13.200 8.287 -16.505 1.00 86.00 73 ARG A N 1
ATOM 568 C CA . ARG A 1 73 ? 13.977 7.461 -17.445 1.00 86.00 73 ARG A CA 1
ATOM 569 C C . ARG A 1 73 ? 14.219 6.058 -16.904 1.00 86.00 73 ARG A C 1
ATOM 571 O O . ARG A 1 73 ? 14.078 5.090 -17.642 1.00 86.00 73 ARG A O 1
ATOM 578 N N . GLU A 1 74 ? 14.602 5.954 -15.637 1.00 83.62 74 GLU A N 1
ATOM 579 C CA . GLU A 1 74 ? 14.859 4.665 -14.999 1.00 83.62 74 GLU A CA 1
ATOM 580 C C . GLU A 1 74 ? 13.578 3.829 -14.865 1.00 83.62 74 GLU A C 1
ATOM 582 O O . GLU A 1 74 ? 13.582 2.633 -15.156 1.00 83.62 74 GLU A O 1
ATOM 587 N N . PHE A 1 75 ? 12.477 4.456 -14.455 1.00 88.69 75 PHE A N 1
ATOM 588 C CA . PHE A 1 75 ? 11.182 3.816 -14.276 1.00 88.69 75 PHE A CA 1
ATOM 589 C C . PHE A 1 75 ? 10.604 3.327 -15.605 1.00 88.69 75 PHE A C 1
ATOM 591 O O . PHE A 1 75 ? 10.148 2.191 -15.675 1.00 88.69 75 PHE A O 1
ATOM 598 N N . GLU A 1 76 ? 10.699 4.119 -16.676 1.00 88.62 76 GLU A N 1
ATOM 599 C CA . GLU A 1 76 ? 10.250 3.695 -18.008 1.00 88.62 76 GLU A CA 1
ATOM 600 C C . GLU A 1 76 ? 11.032 2.471 -18.498 1.00 88.62 76 GLU A C 1
ATOM 602 O O . GLU A 1 76 ? 10.453 1.503 -18.981 1.00 88.62 76 GLU A O 1
ATOM 607 N N . ALA A 1 77 ? 12.348 2.454 -18.274 1.00 82.88 77 ALA A N 1
ATOM 608 C CA . ALA A 1 77 ? 13.183 1.306 -18.605 1.00 82.88 77 ALA A CA 1
ATOM 609 C C . ALA A 1 77 ? 12.770 0.035 -17.854 1.00 82.88 77 ALA A C 1
ATOM 611 O O . ALA A 1 77 ? 12.755 -1.058 -18.423 1.00 82.88 77 ALA A O 1
ATOM 612 N N . LYS A 1 78 ? 12.452 0.182 -16.562 1.00 84.25 78 LYS A N 1
ATOM 613 C CA . LYS A 1 78 ? 11.944 -0.908 -15.727 1.00 84.25 78 LYS A CA 1
ATOM 614 C C . LYS A 1 78 ? 10.576 -1.371 -16.228 1.00 84.25 78 LYS A C 1
ATOM 616 O O . LYS A 1 78 ? 10.362 -2.569 -16.376 1.00 84.25 78 LYS A O 1
ATOM 621 N N . ARG A 1 79 ? 9.679 -0.443 -16.559 1.00 89.69 79 ARG A N 1
ATOM 622 C CA . ARG A 1 79 ? 8.350 -0.759 -17.086 1.00 89.69 79 ARG A CA 1
ATOM 623 C C . ARG A 1 79 ? 8.435 -1.530 -18.403 1.00 89.69 79 ARG A C 1
ATOM 625 O O . ARG A 1 79 ? 7.813 -2.582 -18.495 1.00 89.69 79 ARG A O 1
ATOM 632 N N . SER A 1 80 ? 9.258 -1.096 -19.361 1.00 84.38 80 SER A N 1
ATOM 633 C CA . SER A 1 80 ? 9.463 -1.846 -20.611 1.00 84.38 80 SER A CA 1
ATOM 634 C C . SER A 1 80 ? 10.028 -3.250 -20.369 1.00 84.38 80 SER A C 1
ATOM 636 O O . SER A 1 80 ? 9.653 -4.193 -21.058 1.00 84.38 80 SER A O 1
ATOM 638 N N . ALA A 1 81 ? 10.929 -3.414 -19.395 1.00 80.56 81 ALA A N 1
ATOM 639 C CA . ALA A 1 81 ? 11.480 -4.726 -19.055 1.00 80.56 81 ALA A CA 1
ATOM 640 C C . ALA A 1 81 ? 10.435 -5.650 -18.401 1.00 80.56 81 ALA A C 1
ATOM 642 O O . ALA A 1 81 ? 10.397 -6.838 -18.712 1.00 80.56 81 ALA A O 1
ATOM 643 N N . ALA A 1 82 ? 9.574 -5.113 -17.532 1.00 82.19 82 ALA A N 1
ATOM 644 C CA . ALA A 1 82 ? 8.472 -5.860 -16.927 1.00 82.19 82 ALA A CA 1
ATOM 645 C C . ALA A 1 82 ? 7.429 -6.279 -17.979 1.00 82.19 82 ALA A C 1
ATOM 647 O O . ALA A 1 82 ? 7.001 -7.432 -17.999 1.00 82.19 82 ALA A O 1
ATOM 648 N N . GLU A 1 83 ? 7.095 -5.383 -18.911 1.00 85.56 83 GLU A N 1
ATOM 649 C CA . GLU A 1 83 ? 6.155 -5.657 -20.003 1.00 85.56 83 GLU A CA 1
ATOM 650 C C . GLU A 1 83 ? 6.639 -6.794 -20.914 1.00 85.56 83 GLU A C 1
ATOM 652 O O . GLU A 1 83 ? 5.854 -7.664 -21.287 1.00 85.56 83 GLU A O 1
ATOM 657 N N . GLN A 1 84 ? 7.944 -6.866 -21.200 1.00 82.38 84 GLN A N 1
ATOM 658 C CA . GLN A 1 84 ? 8.543 -7.977 -21.956 1.00 82.38 84 GLN A CA 1
ATOM 659 C C . GLN A 1 84 ? 8.390 -9.342 -21.265 1.00 82.38 84 GLN A C 1
ATOM 661 O O . GLN A 1 84 ? 8.473 -10.373 -21.930 1.00 82.38 84 GLN A O 1
ATOM 666 N N . LEU A 1 85 ? 8.155 -9.358 -19.952 1.00 77.06 85 LEU A N 1
ATOM 667 C CA . LEU A 1 85 ? 7.854 -10.564 -19.179 1.00 77.06 85 LEU A CA 1
ATOM 668 C C . LEU A 1 85 ? 6.352 -10.829 -19.015 1.00 77.06 85 LEU A C 1
ATOM 670 O O . LEU A 1 85 ? 5.982 -11.804 -18.364 1.00 77.06 85 LEU A O 1
ATOM 674 N N . GLY A 1 86 ? 5.486 -9.964 -19.548 1.00 83.50 86 GLY A N 1
ATOM 675 C CA . GLY A 1 86 ? 4.049 -10.024 -19.290 1.00 83.50 86 GLY A CA 1
ATOM 676 C C . GLY A 1 86 ? 3.670 -9.646 -17.854 1.00 83.50 86 GLY A C 1
ATOM 677 O O . GLY A 1 86 ? 2.617 -10.062 -17.381 1.00 83.50 86 GLY A O 1
ATOM 678 N N . ILE A 1 87 ? 4.516 -8.881 -17.155 1.00 84.38 87 ILE A N 1
ATOM 679 C CA . ILE A 1 87 ? 4.273 -8.411 -15.785 1.00 84.38 87 ILE A CA 1
ATOM 680 C C . ILE A 1 87 ? 3.986 -6.910 -15.816 1.00 84.38 87 ILE A C 1
ATOM 682 O O . ILE A 1 87 ? 4.702 -6.134 -16.450 1.00 84.38 87 ILE A O 1
ATOM 686 N N . THR A 1 88 ? 2.958 -6.472 -15.094 1.00 91.00 88 THR A N 1
ATOM 687 C CA . THR A 1 88 ? 2.641 -5.045 -14.977 1.00 91.00 88 THR A CA 1
ATOM 688 C C . THR A 1 88 ? 3.492 -4.388 -13.888 1.00 91.00 88 THR A C 1
ATOM 690 O O . THR A 1 88 ? 3.604 -4.913 -12.782 1.00 91.00 88 THR A O 1
ATOM 693 N N . LEU A 1 89 ? 4.074 -3.220 -14.191 1.00 91.38 89 LEU A N 1
ATOM 694 C CA . LEU A 1 89 ? 4.738 -2.340 -13.221 1.00 91.38 89 LEU A CA 1
ATOM 695 C C . LEU A 1 89 ? 4.007 -0.992 -13.136 1.00 91.38 89 LEU A C 1
ATOM 697 O O . LEU A 1 89 ? 3.943 -0.229 -14.11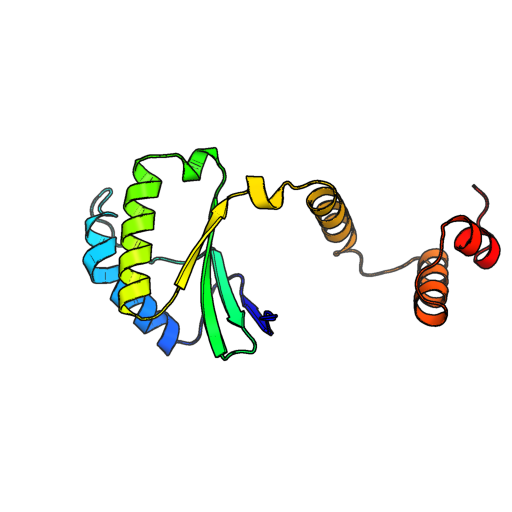3 1.00 91.38 89 LEU A O 1
ATOM 701 N N . GLU A 1 90 ? 3.492 -0.684 -11.949 1.00 94.25 90 GLU A N 1
ATOM 702 C CA . GLU A 1 90 ? 2.714 0.520 -11.661 1.00 94.25 90 GLU A CA 1
ATOM 703 C C . GLU A 1 90 ? 3.443 1.450 -10.686 1.00 94.25 90 GLU A C 1
ATOM 705 O O . GLU A 1 90 ? 4.048 1.022 -9.703 1.00 94.25 90 GLU A O 1
ATOM 710 N N . LEU A 1 91 ? 3.375 2.752 -10.974 1.00 94.12 91 LEU A N 1
ATOM 711 C CA . LEU A 1 91 ? 3.856 3.802 -10.083 1.00 94.12 91 LEU A CA 1
ATOM 712 C C . LEU A 1 91 ? 2.694 4.302 -9.233 1.00 94.12 91 LEU A C 1
ATOM 714 O O . LEU A 1 91 ? 1.698 4.784 -9.773 1.00 94.12 91 LEU A O 1
ATOM 718 N N . ILE A 1 92 ? 2.857 4.264 -7.916 1.00 92.19 92 ILE A N 1
ATOM 719 C CA . ILE A 1 92 ? 1.946 4.892 -6.966 1.00 92.19 92 ILE A CA 1
ATOM 720 C C . ILE A 1 92 ? 2.618 6.131 -6.394 1.00 92.19 92 ILE A C 1
ATOM 722 O O . ILE A 1 92 ? 3.528 6.063 -5.568 1.00 92.19 92 ILE A O 1
ATOM 726 N N . GLU A 1 93 ? 2.135 7.291 -6.817 1.00 90.81 93 GLU A N 1
ATOM 727 C CA . GLU A 1 93 ? 2.551 8.554 -6.216 1.00 90.81 93 GLU A CA 1
ATOM 728 C C . GLU A 1 93 ? 1.887 8.745 -4.848 1.00 90.81 93 GLU A C 1
ATOM 730 O O . GLU A 1 93 ? 0.676 8.558 -4.692 1.00 90.81 93 GLU A O 1
ATOM 735 N N . GLU A 1 94 ? 2.658 9.185 -3.851 1.00 84.75 94 GLU A N 1
ATOM 736 C CA . GLU A 1 94 ? 2.155 9.422 -2.493 1.00 84.75 94 GLU A CA 1
ATOM 737 C C . GLU A 1 94 ? 0.956 10.377 -2.446 1.00 84.75 94 GLU A C 1
ATOM 739 O O . GLU A 1 94 ? 0.125 10.285 -1.539 1.00 84.75 94 GLU A O 1
ATOM 744 N N . LEU A 1 95 ? 0.844 11.302 -3.404 1.00 83.94 95 LEU A N 1
ATOM 745 C CA . LEU A 1 95 ? -0.284 12.226 -3.490 1.00 83.94 95 LEU A CA 1
ATOM 746 C C . LEU A 1 95 ? -1.624 11.478 -3.616 1.00 83.94 95 LEU A C 1
ATOM 748 O O . LEU A 1 95 ? -2.605 11.891 -2.995 1.00 83.94 95 LEU A O 1
ATOM 752 N N . HIS A 1 96 ? -1.648 10.340 -4.319 1.00 80.81 96 HIS A N 1
ATOM 753 C CA . HIS A 1 96 ? -2.825 9.471 -4.433 1.00 80.81 96 HIS A CA 1
ATOM 754 C C . HIS A 1 96 ? -3.151 8.738 -3.121 1.00 80.81 96 HIS A C 1
ATOM 756 O O . HIS A 1 96 ? -4.298 8.374 -2.880 1.00 80.81 96 HIS A O 1
ATOM 762 N N . ILE A 1 97 ? -2.171 8.565 -2.230 1.00 77.69 97 ILE A N 1
ATOM 763 C CA . ILE A 1 97 ? -2.348 7.940 -0.907 1.00 77.69 97 ILE A CA 1
ATOM 764 C C . ILE A 1 97 ? -2.770 8.984 0.141 1.00 77.69 97 ILE A C 1
ATOM 766 O O . ILE A 1 97 ? -3.486 8.687 1.101 1.00 77.69 97 ILE A O 1
ATOM 770 N N . ARG A 1 98 ? -2.360 10.246 -0.035 1.00 77.00 98 ARG A N 1
ATOM 771 C CA . ARG A 1 98 ? -2.603 11.359 0.904 1.00 77.00 98 ARG A CA 1
ATOM 772 C C . ARG A 1 98 ? -4.054 11.850 0.946 1.00 77.00 98 ARG A C 1
ATOM 774 O O . ARG A 1 98 ? -4.347 12.806 1.673 1.00 77.00 98 ARG A O 1
ATOM 781 N N . ILE A 1 99 ? -4.970 11.189 0.240 1.00 76.88 99 ILE A N 1
ATOM 782 C CA . ILE A 1 99 ? -6.397 11.511 0.228 1.00 76.88 99 ILE A CA 1
ATOM 783 C C . ILE A 1 99 ? -6.947 11.450 1.663 1.00 76.88 99 ILE A C 1
ATOM 785 O O . ILE A 1 99 ? -6.850 10.443 2.369 1.00 76.88 99 ILE A O 1
ATOM 789 N N . LYS A 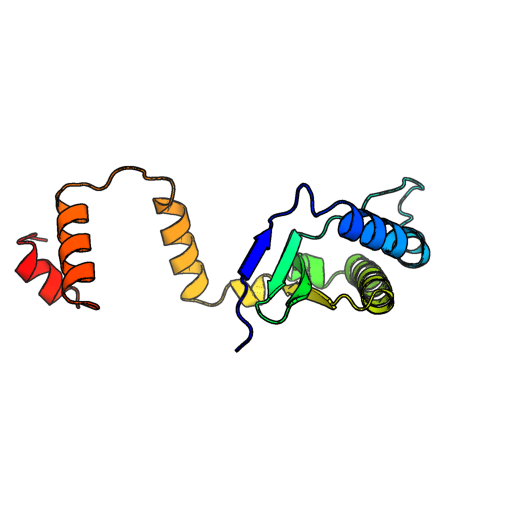1 100 ? -7.532 12.557 2.129 1.00 72.00 100 LYS A N 1
ATOM 790 C CA . LYS A 1 100 ? -8.284 12.588 3.392 1.00 72.00 100 LYS A CA 1
ATOM 791 C C . LYS A 1 100 ? -9.711 12.099 3.108 1.00 72.00 100 LYS A C 1
ATOM 793 O O . LYS A 1 100 ? -10.291 12.554 2.129 1.00 72.00 100 LYS A O 1
ATOM 798 N N . PRO A 1 101 ? -10.294 11.215 3.940 1.00 73.00 101 PRO A N 1
ATOM 799 C CA . PRO A 1 101 ? -9.864 10.830 5.290 1.00 73.00 101 PRO A CA 1
ATOM 800 C C . PRO A 1 101 ? -8.918 9.615 5.376 1.00 73.00 101 PRO A C 1
ATOM 802 O O . PRO A 1 101 ? -8.421 9.339 6.468 1.00 73.00 101 PRO A O 1
ATOM 805 N N . LEU A 1 102 ? -8.642 8.915 4.269 1.00 81.00 102 LEU A N 1
ATOM 806 C CA . LEU A 1 102 ? -7.917 7.635 4.237 1.00 81.00 102 LEU A CA 1
ATOM 807 C C . LEU A 1 102 ? -6.580 7.674 4.994 1.00 81.00 102 LEU A C 1
ATOM 809 O O . LEU A 1 102 ? -6.377 6.882 5.914 1.00 81.00 102 LEU A O 1
ATOM 813 N N . LEU A 1 103 ? -5.711 8.650 4.709 1.00 81.25 103 LEU A N 1
ATOM 814 C CA . LEU A 1 103 ? -4.416 8.758 5.394 1.00 81.25 103 LEU A CA 1
ATOM 815 C C . LEU A 1 103 ? -4.559 8.995 6.908 1.00 81.25 103 LEU A C 1
ATOM 817 O O . LEU A 1 103 ? -3.747 8.519 7.703 1.00 81.25 103 LEU A O 1
ATOM 821 N N . LYS A 1 104 ? -5.589 9.737 7.336 1.00 82.88 104 LYS A N 1
ATOM 822 C CA . LYS A 1 104 ? -5.846 9.973 8.765 1.00 82.88 104 LYS A CA 1
ATOM 823 C C . LYS A 1 104 ? -6.262 8.672 9.451 1.00 82.88 104 LYS A C 1
ATOM 825 O O . LYS A 1 104 ? -5.769 8.390 10.541 1.00 82.88 104 LYS A O 1
ATOM 830 N N . ASN A 1 105 ? -7.111 7.881 8.800 1.00 83.62 105 ASN A N 1
ATOM 831 C CA . ASN A 1 105 ? -7.538 6.579 9.305 1.00 83.62 105 ASN A CA 1
ATOM 832 C C . ASN A 1 105 ? -6.360 5.603 9.377 1.00 83.62 105 ASN A C 1
ATOM 834 O O . ASN A 1 105 ? -6.163 4.975 10.412 1.00 83.62 105 ASN A O 1
ATOM 838 N N . LEU A 1 106 ? -5.517 5.552 8.342 1.00 83.38 106 LEU A N 1
ATOM 839 C CA . LEU A 1 106 ? -4.345 4.677 8.326 1.00 83.38 106 LEU A CA 1
ATOM 840 C C . LEU A 1 106 ? -3.351 5.031 9.444 1.00 83.38 106 LEU A C 1
ATOM 842 O O . LEU A 1 106 ? -2.847 4.145 10.128 1.00 83.38 106 LEU A O 1
ATOM 846 N N . LYS A 1 107 ? -3.139 6.328 9.713 1.00 86.12 107 LYS A N 1
ATOM 847 C CA . LYS A 1 107 ? -2.331 6.792 10.856 1.00 86.12 107 LYS A CA 1
ATOM 848 C C . LYS A 1 107 ? -2.913 6.376 12.207 1.00 86.12 107 LYS A C 1
ATOM 850 O O . LYS A 1 107 ? -2.146 6.080 13.122 1.00 86.12 107 LYS A O 1
ATOM 855 N N . LEU A 1 108 ? -4.241 6.384 12.354 1.00 85.38 108 LEU A N 1
ATOM 856 C CA . LEU A 1 108 ? -4.897 5.892 13.568 1.00 85.38 108 LEU A CA 1
ATOM 857 C C . LEU A 1 108 ? -4.678 4.387 13.714 1.00 85.38 108 LEU A C 1
ATOM 859 O O . LEU A 1 108 ? -4.182 3.965 14.753 1.00 85.38 108 LEU A O 1
ATOM 863 N N . ILE A 1 109 ? -4.962 3.605 12.670 1.00 85.25 109 ILE A N 1
ATOM 864 C CA . ILE A 1 109 ? -4.760 2.151 12.676 1.00 85.25 109 ILE A CA 1
ATOM 865 C C . ILE A 1 109 ? -3.311 1.829 13.041 1.00 85.25 109 ILE A C 1
ATOM 867 O O . ILE A 1 109 ? -3.086 1.148 14.031 1.00 85.25 109 ILE A O 1
ATOM 871 N N . HIS A 1 110 ? -2.329 2.404 12.344 1.00 85.69 110 HIS A N 1
ATOM 872 C CA . HIS A 1 110 ? -0.909 2.181 12.626 1.00 85.69 110 HIS A CA 1
ATOM 873 C C . HIS A 1 110 ? -0.528 2.526 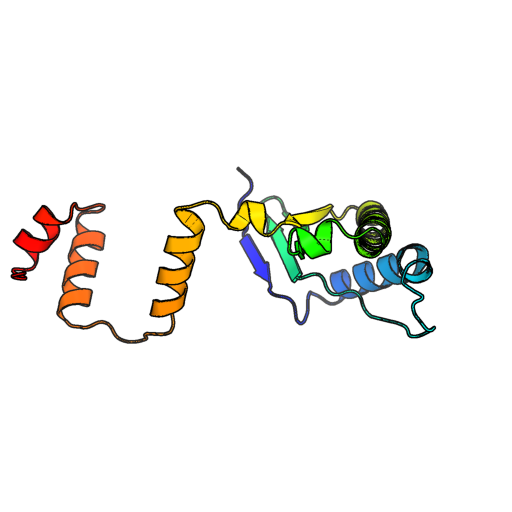14.075 1.00 85.69 110 HIS A C 1
ATOM 875 O O . HIS A 1 110 ? 0.179 1.769 14.732 1.00 85.69 110 HIS A O 1
ATOM 881 N N . ARG A 1 111 ? -1.014 3.656 14.611 1.00 85.75 111 ARG A N 1
ATOM 882 C CA . ARG A 1 111 ? -0.737 4.071 15.999 1.00 85.75 111 ARG A CA 1
ATOM 883 C C . ARG A 1 111 ? -1.216 3.047 17.029 1.00 85.75 111 ARG A C 1
ATOM 885 O O . ARG A 1 111 ? -0.597 2.919 18.084 1.00 85.75 111 ARG A O 1
ATOM 892 N N . TYR A 1 112 ? -2.334 2.383 16.759 1.00 83.19 112 TYR A N 1
ATOM 893 C CA . TYR A 1 112 ? -2.942 1.433 17.687 1.00 83.19 112 TYR A CA 1
ATOM 894 C C . TYR A 1 112 ? -2.661 -0.035 17.325 1.00 83.19 112 TYR A C 1
ATOM 896 O O . TYR A 1 112 ? -2.898 -0.892 18.166 1.00 83.19 112 TYR A O 1
ATOM 904 N N . ALA A 1 113 ? -2.098 -0.326 16.146 1.00 80.50 113 ALA A N 1
ATOM 905 C CA . ALA A 1 113 ? -1.850 -1.681 15.643 1.00 80.50 113 ALA A CA 1
ATOM 906 C C . ALA A 1 113 ? -0.895 -2.501 16.522 1.00 80.50 113 ALA A C 1
ATOM 908 O O . ALA A 1 113 ? -1.044 -3.710 16.622 1.00 80.50 113 ALA A O 1
ATOM 909 N N . SER A 1 114 ? 0.064 -1.853 17.188 1.00 75.19 114 SER A N 1
ATOM 910 C CA . SER A 1 114 ? 1.013 -2.524 18.091 1.00 75.19 114 SER A CA 1
ATOM 911 C C . SER A 1 114 ? 0.482 -2.70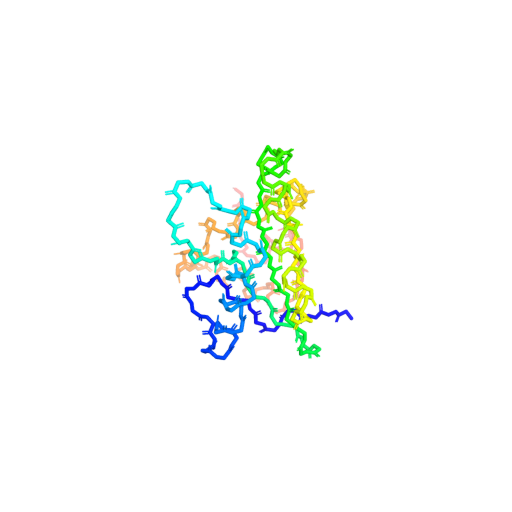7 19.518 1.00 75.19 114 SER A C 1
ATOM 913 O O . SER A 1 114 ? 1.226 -3.141 20.398 1.00 75.19 114 SER A O 1
ATOM 915 N N . ARG A 1 115 ? -0.769 -2.317 19.801 1.00 81.25 115 ARG A N 1
ATOM 916 C CA . ARG A 1 115 ? -1.369 -2.531 21.121 1.00 81.25 115 ARG A CA 1
ATOM 917 C C . ARG A 1 115 ? -1.987 -3.916 21.171 1.00 81.25 115 ARG A C 1
ATOM 919 O O . ARG A 1 115 ? -3.013 -4.166 20.552 1.00 81.25 115 ARG A O 1
ATOM 926 N N . ASN A 1 116 ? -1.382 -4.779 21.974 1.00 77.12 116 ASN A N 1
ATOM 927 C CA . ASN A 1 116 ? -1.805 -6.174 22.075 1.00 77.12 116 ASN A CA 1
ATOM 928 C C . ASN A 1 116 ? -2.960 -6.387 23.065 1.00 77.12 116 ASN A C 1
ATOM 930 O O . ASN A 1 116 ? -3.572 -7.447 23.054 1.00 77.12 116 ASN A O 1
ATOM 934 N N . ASN A 1 117 ? -3.275 -5.384 23.893 1.00 84.44 117 ASN A N 1
ATOM 935 C CA . ASN A 1 117 ? -4.299 -5.486 24.929 1.00 84.44 117 ASN A CA 1
ATOM 936 C C . ASN A 1 117 ? -5.327 -4.364 24.781 1.00 84.44 117 ASN A C 1
ATOM 938 O O . ASN A 1 117 ? -4.969 -3.190 24.633 1.00 84.44 117 ASN A O 1
ATOM 942 N N . LEU A 1 118 ? -6.599 -4.741 24.863 1.00 85.69 118 LEU A N 1
ATOM 943 C CA . LEU A 1 118 ? -7.724 -3.824 24.989 1.00 85.69 118 LEU A CA 1
ATOM 944 C C . LEU A 1 118 ? -8.049 -3.643 26.475 1.00 85.69 118 LEU A C 1
ATOM 946 O O . LEU A 1 118 ? -7.902 -4.575 27.260 1.00 85.69 118 LEU A O 1
ATOM 950 N N . SER A 1 119 ? -8.486 -2.448 26.872 1.00 86.94 119 SER A N 1
ATOM 951 C CA . SER A 1 119 ? -9.106 -2.277 28.190 1.00 86.94 119 SER A CA 1
ATOM 952 C C . SER A 1 119 ? -10.482 -2.946 28.229 1.00 86.94 119 SER A C 1
ATOM 954 O O . SER A 1 119 ? -11.110 -3.120 27.183 1.00 86.94 119 SER A O 1
ATOM 956 N N . ASP A 1 120 ? -11.006 -3.225 29.423 1.00 88.06 120 ASP A N 1
ATOM 957 C CA . ASP A 1 120 ? -12.357 -3.784 29.602 1.00 88.06 120 ASP A CA 1
ATOM 958 C C . ASP A 1 120 ? -13.420 -2.971 28.848 1.00 88.06 120 ASP A C 1
ATOM 960 O O . ASP A 1 120 ? -14.301 -3.510 28.178 1.00 88.06 120 ASP A O 1
ATOM 964 N N . THR A 1 121 ? -13.281 -1.644 28.875 1.00 86.88 121 THR A N 1
ATOM 965 C CA . THR A 1 121 ? -14.139 -0.713 28.140 1.00 86.88 121 THR A CA 1
ATOM 966 C C . THR A 1 121 ? -14.045 -0.898 26.625 1.00 86.88 121 THR A C 1
ATOM 968 O O . THR A 1 121 ? -15.062 -0.897 25.933 1.00 86.88 121 THR A O 1
ATOM 971 N N . GLN A 1 122 ? -12.834 -1.062 26.089 1.00 87.06 122 GLN A N 1
ATOM 972 C CA . GLN A 1 122 ? -12.614 -1.284 24.659 1.00 87.06 122 GLN A CA 1
ATOM 973 C C . GLN A 1 122 ? -13.115 -2.666 24.223 1.00 87.06 122 GLN A C 1
ATOM 975 O O . GLN A 1 122 ? -13.710 -2.787 23.154 1.00 87.06 122 GLN A O 1
ATOM 980 N N . GLN A 1 123 ? -12.939 -3.686 25.066 1.00 90.00 123 GLN A N 1
ATOM 981 C CA . GLN A 1 123 ? -13.470 -5.032 24.856 1.00 90.00 123 GLN A CA 1
ATOM 982 C C . GLN A 1 123 ? -15.007 -5.011 24.793 1.00 90.00 123 GLN A C 1
ATOM 984 O O . GLN A 1 123 ? -15.605 -5.596 23.886 1.00 90.00 123 GLN A O 1
ATOM 989 N N . LEU A 1 124 ? -15.648 -4.274 25.708 1.00 89.56 124 LEU A N 1
ATOM 990 C CA . LEU A 1 124 ? -17.096 -4.074 25.723 1.00 89.56 124 LEU A CA 1
ATOM 991 C C . LEU A 1 124 ? -17.574 -3.355 24.455 1.00 89.56 124 LEU A C 1
ATOM 993 O O . LEU A 1 124 ? -18.491 -3.843 23.794 1.00 89.56 124 LEU A O 1
ATOM 997 N N . MET A 1 125 ? -16.929 -2.248 24.070 1.00 88.25 125 MET A N 1
ATOM 998 C CA . MET A 1 125 ? -17.242 -1.544 22.819 1.00 88.25 125 MET A CA 1
ATOM 999 C C . MET A 1 125 ? -17.146 -2.470 21.604 1.00 88.25 125 MET A C 1
ATOM 1001 O O . MET A 1 125 ? -18.068 -2.508 20.788 1.00 88.25 125 MET A O 1
ATOM 1005 N N . LEU A 1 126 ? -16.063 -3.245 21.501 1.00 88.56 126 LEU A N 1
ATOM 1006 C CA . LEU A 1 126 ? -15.860 -4.187 20.404 1.00 88.56 126 LEU A CA 1
ATOM 1007 C C . LEU A 1 126 ? -16.967 -5.247 20.374 1.00 88.56 126 LEU A C 1
ATOM 1009 O O . LEU A 1 126 ? -17.515 -5.518 19.312 1.00 88.56 126 LEU A O 1
ATOM 1013 N N . SER A 1 127 ? -17.361 -5.789 21.531 1.00 90.19 127 SER A N 1
ATOM 1014 C CA . SER A 1 127 ? -18.449 -6.774 21.612 1.00 90.19 127 SER A CA 1
ATOM 1015 C C . SER A 1 127 ? -19.790 -6.222 21.110 1.00 90.19 127 SER A C 1
ATOM 1017 O O . SER A 1 127 ? -20.530 -6.926 20.421 1.00 90.19 127 SER A O 1
ATOM 1019 N N . ILE A 1 128 ? -20.089 -4.949 21.393 1.00 89.50 128 ILE A N 1
ATOM 1020 C CA . ILE A 1 128 ? -21.314 -4.280 20.944 1.00 89.50 128 ILE A CA 1
ATOM 1021 C C . ILE A 1 128 ? -21.278 -4.089 19.426 1.00 89.50 128 ILE A C 1
ATOM 1023 O O . ILE A 1 128 ? -22.246 -4.436 18.751 1.00 89.50 128 ILE A O 1
ATOM 1027 N N . VAL A 1 129 ? -20.173 -3.573 18.880 1.00 89.94 129 VAL A N 1
ATOM 1028 C CA . VAL A 1 129 ? -20.031 -3.365 17.429 1.00 89.94 129 VAL A CA 1
ATOM 1029 C C . VAL A 1 129 ? -20.082 -4.698 16.679 1.00 89.94 129 VAL A C 1
ATOM 1031 O O . VAL A 1 129 ? -20.796 -4.810 15.688 1.00 89.94 129 VAL A O 1
ATOM 1034 N N . SER A 1 130 ? -19.410 -5.737 17.178 1.00 89.25 130 SER A N 1
ATOM 1035 C CA . SER A 1 130 ? -19.439 -7.071 16.567 1.00 89.25 130 SER A CA 1
ATOM 1036 C C . SER A 1 130 ? -20.830 -7.709 16.599 1.00 89.25 130 SER A C 1
ATOM 1038 O O . SER A 1 130 ? -21.204 -8.406 15.661 1.00 89.25 130 SER A O 1
ATOM 1040 N N . ARG A 1 131 ? -21.616 -7.475 17.660 1.00 89.44 131 ARG A N 1
ATOM 1041 C CA . ARG A 1 131 ? -22.955 -8.067 17.817 1.00 89.44 131 ARG A CA 1
ATOM 1042 C C . ARG A 1 131 ? -24.048 -7.320 17.058 1.00 89.44 131 ARG A C 1
ATOM 1044 O O . ARG A 1 131 ? -24.984 -7.948 16.576 1.00 89.44 131 ARG A O 1
ATOM 1051 N N . PHE A 1 132 ? -23.974 -5.993 17.005 1.00 88.38 132 PHE A N 1
ATOM 1052 C CA . PHE A 1 132 ? -25.052 -5.144 16.485 1.00 88.38 132 PHE A CA 1
ATOM 1053 C C . PHE A 1 132 ? -24.680 -4.410 15.190 1.00 88.38 132 PHE A C 1
ATOM 1055 O O . PHE A 1 132 ? -25.495 -3.651 14.666 1.00 88.38 132 PHE A O 1
ATOM 1062 N N . GLY A 1 133 ? -23.468 -4.617 14.672 1.00 86.81 133 GLY A N 1
ATOM 1063 C CA . GLY A 1 133 ? -22.952 -3.916 13.503 1.00 86.81 133 GLY A CA 1
ATOM 1064 C C . GLY A 1 133 ? -22.656 -2.444 13.791 1.00 86.81 133 GLY A C 1
ATOM 1065 O O . GLY A 1 133 ? -22.431 -2.043 14.933 1.00 86.81 133 GLY A O 1
ATOM 1066 N N . SER A 1 134 ? -22.661 -1.623 12.739 1.00 88.00 134 SER A N 1
ATOM 1067 C CA . SER A 1 134 ? -22.352 -0.191 12.831 1.00 88.00 134 SER A CA 1
ATOM 1068 C C . SER A 1 134 ? -23.225 0.513 13.878 1.00 88.00 134 SER A C 1
ATOM 1070 O O . SER A 1 134 ? -24.451 0.419 13.839 1.00 88.00 134 SER A O 1
ATOM 1072 N N . GLN A 1 135 ? -22.596 1.208 14.827 1.00 85.62 135 GLN A N 1
ATOM 1073 C CA . GLN A 1 135 ? -23.268 1.989 15.867 1.00 85.62 135 GLN A CA 1
ATOM 1074 C C . GLN A 1 135 ? -22.826 3.452 15.775 1.00 85.62 135 GLN A C 1
ATOM 1076 O O . GLN A 1 135 ? -21.656 3.737 15.518 1.00 85.62 135 GLN A O 1
ATOM 1081 N N . ASN A 1 136 ? -23.739 4.386 16.045 1.00 87.50 136 ASN A N 1
ATOM 1082 C CA . ASN A 1 136 ? -23.356 5.774 16.293 1.00 87.50 136 ASN A CA 1
ATOM 1083 C C . ASN A 1 136 ? -22.787 5.934 17.721 1.00 87.50 136 ASN A C 1
ATOM 1085 O O . ASN A 1 136 ? -22.927 5.054 18.576 1.00 87.50 136 ASN A O 1
ATOM 1089 N N . VAL A 1 137 ? -22.125 7.065 17.974 1.00 84.38 137 VAL A N 1
ATOM 1090 C CA . VAL A 1 137 ? -21.443 7.330 19.253 1.00 84.38 137 VAL A CA 1
ATOM 1091 C C . VAL A 1 137 ? -22.426 7.371 20.428 1.00 84.38 137 VAL A C 1
ATOM 1093 O O . VAL A 1 137 ? -22.118 6.849 21.494 1.00 84.38 137 VAL A O 1
ATOM 1096 N N . GLU A 1 138 ? -23.624 7.923 20.236 1.00 86.88 138 GLU A N 1
ATOM 1097 C CA . GLU A 1 138 ? -24.663 8.012 21.274 1.00 86.88 138 GLU A CA 1
ATOM 1098 C C . GLU A 1 138 ? -25.179 6.626 21.700 1.00 86.88 138 GLU A C 1
ATOM 1100 O O . GLU A 1 138 ? -25.298 6.331 22.892 1.00 86.88 138 GLU A O 1
ATOM 1105 N N . SER A 1 139 ? -25.406 5.732 20.736 1.00 85.19 139 SER A N 1
ATOM 1106 C CA . SER A 1 139 ? -25.785 4.335 20.975 1.00 85.19 139 SER A CA 1
ATOM 1107 C C . SER A 1 139 ? -24.684 3.588 21.725 1.00 85.19 139 SER A C 1
ATOM 1109 O O . SER A 1 139 ? -24.965 2.848 22.663 1.00 85.19 139 SER A O 1
ATOM 1111 N N . LEU A 1 140 ? -23.414 3.811 21.371 1.00 84.75 140 LEU A N 1
ATOM 1112 C CA . LEU A 1 140 ? -22.299 3.209 22.102 1.00 84.75 140 LEU A CA 1
ATOM 1113 C C . LEU A 1 140 ? -22.243 3.709 23.543 1.00 84.75 140 LEU A C 1
ATOM 1115 O O . LEU A 1 140 ? -22.221 2.884 24.446 1.00 84.75 140 LEU A O 1
ATOM 1119 N N . ILE A 1 141 ? -22.307 5.025 23.763 1.00 85.50 141 ILE A N 1
ATOM 1120 C CA . ILE A 1 141 ? -22.281 5.628 25.104 1.00 85.50 141 ILE A CA 1
ATOM 1121 C C . ILE A 1 141 ? -23.408 5.077 25.982 1.00 85.50 141 ILE A C 1
ATOM 1123 O O . ILE A 1 141 ? -23.154 4.659 27.112 1.00 85.50 141 ILE A O 1
ATOM 1127 N N . SER A 1 142 ? -24.635 5.025 25.455 1.00 83.88 142 SER A N 1
ATOM 1128 C CA . SER A 1 142 ? -25.788 4.492 26.193 1.00 83.88 142 SER A CA 1
ATOM 1129 C C . SER A 1 142 ? -25.641 3.006 26.540 1.00 83.88 142 SER A C 1
ATOM 1131 O O . SER A 1 142 ? -26.050 2.594 27.622 1.00 83.88 142 SER A O 1
ATOM 1133 N N . LYS A 1 143 ? -25.013 2.204 25.669 1.00 81.31 143 LYS A N 1
ATOM 1134 C CA . LYS A 1 143 ? -24.789 0.766 25.893 1.00 81.31 143 LYS A CA 1
ATOM 1135 C C . LYS A 1 143 ? -23.570 0.455 26.761 1.00 81.31 143 LYS A C 1
ATOM 1137 O O . LYS A 1 143 ? -23.532 -0.607 27.374 1.00 81.31 143 LYS A O 1
ATOM 1142 N N . THR A 1 144 ? -22.573 1.337 26.802 1.00 81.12 144 THR A N 1
ATOM 1143 C CA . THR A 1 144 ? -21.350 1.140 27.595 1.00 81.12 144 THR A CA 1
ATOM 1144 C C . THR A 1 144 ? -21.394 1.828 28.957 1.00 81.12 144 THR A C 1
ATOM 1146 O O . THR A 1 144 ? -20.552 1.529 29.796 1.00 81.12 144 THR A O 1
ATOM 1149 N N . GLY A 1 145 ? -22.321 2.768 29.177 1.00 79.06 145 GLY A N 1
ATOM 1150 C CA . GLY A 1 145 ? -22.427 3.530 30.428 1.00 79.06 145 GLY A CA 1
ATOM 1151 C C . GLY A 1 145 ? -21.243 4.469 30.688 1.00 79.06 145 GLY A C 1
ATOM 1152 O O . GLY A 1 145 ? -20.990 4.847 31.828 1.00 79.06 145 GLY A O 1
ATOM 1153 N N . ILE A 1 146 ? -20.490 4.830 29.645 1.00 75.50 146 ILE A N 1
ATOM 1154 C CA . ILE A 1 146 ? -19.296 5.675 29.773 1.00 75.50 146 ILE A CA 1
ATOM 1155 C C . ILE A 1 146 ? -19.749 7.132 29.814 1.00 75.50 146 ILE A C 1
ATOM 1157 O O . ILE A 1 146 ? -20.269 7.640 28.822 1.00 75.50 146 ILE A O 1
ATOM 1161 N N . SER A 1 147 ? -19.542 7.809 30.943 1.00 65.88 147 SER A N 1
ATOM 1162 C CA . SER A 1 147 ? -19.710 9.263 31.020 1.00 65.88 147 SER A CA 1
ATOM 1163 C C . SER A 1 147 ? -18.536 9.974 30.351 1.00 65.88 147 SER A C 1
ATOM 1165 O O . SER A 1 147 ? -17.403 9.492 30.391 1.00 65.88 147 SER A O 1
ATOM 1167 N N . LYS A 1 148 ? -18.836 11.120 29.740 1.00 55.53 148 LYS A N 1
ATOM 1168 C CA . LYS A 1 148 ? -17.856 12.051 29.177 1.00 55.53 148 LYS A CA 1
ATOM 1169 C C . LYS A 1 148 ? -16.986 12.678 30.263 1.00 55.53 148 LYS A C 1
ATOM 1171 O O . LYS A 1 148 ? -17.515 12.849 31.386 1.00 55.53 148 LYS A O 1
#

InterPro domains:
  IPR014833 TnsA endonuclease, N-terminal [PF08722] (32-94)

Foldseek 3Di:
DWDFPDKDQDPDDDPVVQVLLQVLCVPQLQVLPPPPPDDDGDDARMWTATPVRAIEGEHEDEPVQCPDPSNVSSLVSSQVSCVVVVYGYDYDYCVNCPDPPNVVVVVVCVVCVPPPDDDPLRVQLVVCCVVPPDDDPVRSCVSSVDDD

Organism: Photobacterium profundum (strain SS9) (NCBI:txid298386)

pLDDT: mean 76.96, std 14.74, range [39.03, 94.25]

Radius of gyration: 22.09 Å; chains: 1; bounding box: 55×34×53 Å

Secondary structure (DSSP, 8-state):
---EEEEEE-S---HHHHHHHHHHIIIIIHHH--STT-------SEEEEETTS-EEEEEEE-HHHHH-HHHHHHHHHHHHHHHTTT-EEEEEEHHHH--TTHHHHHHHHHHHHT-----HHHHHHHHHHHHH-S--HHHHHHHHT---